Protein AF-A0A9X8VC67-F1 (afdb_monomer_lite)

Radius of gyration: 14.92 Å; chains: 1; bounding box: 34×18×43 Å

pLDDT: mean 92.7, std 4.18, range [76.88, 96.88]

Sequence (79 aa):
MTCNNDFNLAIKSKNSQGQLSLGGGLKSQLKVNGTDLGQGYSDVVGPSGKTFTLSSTLSGYTGATGVFQGSSVIILGLP

InterPro domains:
  IPR036937 Fimbrial-type adhesion domain superfamily [G3DSA:2.60.40.1090] (1-79)
  IPR057010 Fimbrial adhesin MrpH, C-terminal domain [PF24223] (1-77)

Secondary structure (DSSP, 8-state):
---SS-EEEEEEETTSS-EEEEETTEEEEEEETTEETTT-EEEEE-TT-----EEEEEES--SS-S-------EEEE--

Foldseek 3Di:
DEDAAKWWKKKAWPVLQCWWFQDQFKIWRKDKVNHGRSVIDIDIHYRVGDDIDIDIDIDGDGPDDDGTDTDTDMDIDTD

Structure (mmCIF, N/CA/C/O backbone):
data_AF-A0A9X8VC67-F1
#
_entry.id   AF-A0A9X8VC67-F1
#
loop_
_atom_site.group_PDB
_atom_site.id
_atom_site.type_symbol
_atom_site.label_atom_id
_atom_site.label_alt_id
_atom_site.label_comp_id
_atom_site.label_asym_id
_atom_site.label_entity_id
_atom_site.label_seq_id
_atom_site.pdbx_PDB_ins_code
_atom_site.Cartn_x
_atom_site.Cartn_y
_atom_site.Cartn_z
_atom_site.occupancy
_atom_site.B_iso_or_equiv
_atom_site.auth_seq_id
_atom_site.auth_comp_id
_atom_site.auth_asym_id
_atom_site.auth_atom_id
_atom_site.pdbx_PDB_model_num
ATOM 1 N N . MET A 1 1 ? -10.932 0.935 6.362 1.00 82.88 1 MET A N 1
ATOM 2 C CA . MET A 1 1 ? -10.668 0.107 7.557 1.00 82.88 1 MET A CA 1
ATOM 3 C C . MET A 1 1 ? -11.601 0.563 8.654 1.00 82.88 1 MET A C 1
ATOM 5 O O . MET A 1 1 ? -11.762 1.763 8.802 1.00 82.88 1 MET A O 1
ATOM 9 N N . THR A 1 2 ? -12.187 -0.364 9.399 1.00 90.56 2 THR A N 1
ATOM 10 C CA . THR A 1 2 ? -13.051 -0.097 10.556 1.00 90.56 2 THR A CA 1
ATOM 11 C C . THR A 1 2 ? -12.574 -0.950 11.723 1.00 90.56 2 THR A C 1
ATOM 13 O O . THR A 1 2 ? -12.216 -2.110 11.512 1.00 90.56 2 THR A O 1
ATOM 16 N N . CYS A 1 3 ? -12.594 -0.398 12.931 1.00 90.50 3 CYS A N 1
ATOM 17 C CA . CYS A 1 3 ? -12.221 -1.099 14.159 1.00 90.50 3 CYS A CA 1
ATOM 18 C C . CYS A 1 3 ? -13.365 -1.016 15.176 1.00 90.50 3 CYS A C 1
ATOM 20 O O . CYS A 1 3 ? -14.154 -0.083 15.135 1.00 90.50 3 CYS A O 1
ATOM 22 N N . ASN A 1 4 ? -13.484 -1.982 16.089 1.00 94.38 4 ASN A N 1
ATOM 23 C CA . ASN A 1 4 ? -14.537 -1.961 17.118 1.00 94.38 4 ASN A CA 1
ATOM 24 C C . ASN A 1 4 ? -14.266 -0.949 18.247 1.00 94.38 4 ASN A C 1
ATOM 26 O O . ASN A 1 4 ? -15.195 -0.56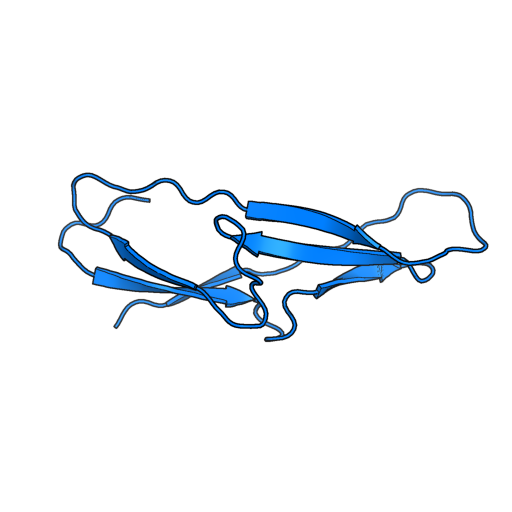0 18.944 1.00 94.38 4 ASN A O 1
ATOM 30 N N . ASN A 1 5 ? -13.011 -0.532 18.404 1.00 94.38 5 ASN A N 1
ATOM 31 C CA . ASN A 1 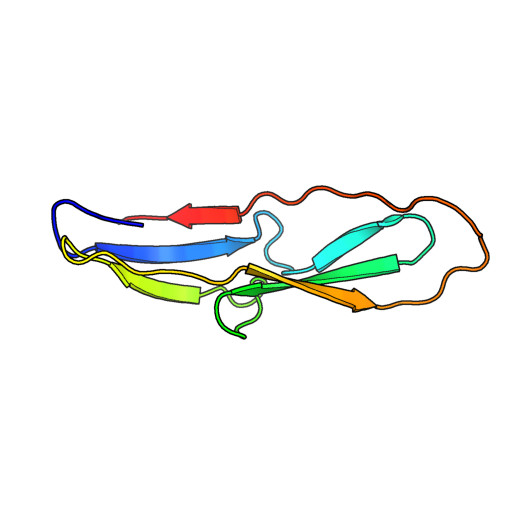5 ? -12.542 0.505 19.315 1.00 94.38 5 ASN A CA 1
ATOM 32 C C . ASN A 1 5 ? -11.504 1.359 18.587 1.00 94.38 5 ASN A C 1
ATOM 34 O O . ASN A 1 5 ? -11.059 0.997 17.495 1.00 94.38 5 ASN A O 1
ATOM 38 N N . ASP A 1 6 ? -11.097 2.459 19.208 1.00 95.62 6 ASP A N 1
ATOM 39 C CA . ASP A 1 6 ? -9.977 3.251 18.719 1.00 95.62 6 ASP A CA 1
ATOM 40 C C . ASP A 1 6 ? -8.661 2.498 18.951 1.00 95.62 6 ASP A C 1
ATOM 42 O O . ASP A 1 6 ? -8.268 2.239 20.089 1.00 95.62 6 ASP A O 1
ATOM 46 N N . PHE A 1 7 ? -7.964 2.165 17.865 1.00 95.88 7 PHE A N 1
ATOM 47 C CA . PHE A 1 7 ? -6.611 1.613 17.911 1.00 95.88 7 PHE A CA 1
ATOM 48 C C . PHE A 1 7 ? -5.629 2.535 17.210 1.00 95.88 7 PHE A C 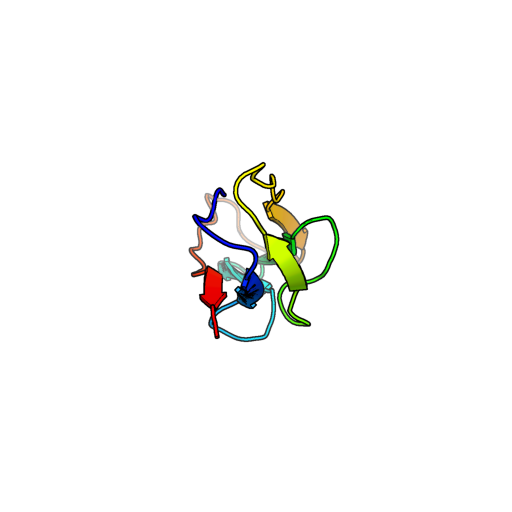1
ATOM 50 O O . PHE A 1 7 ? -5.933 3.104 16.160 1.00 95.88 7 PHE A O 1
ATOM 57 N N . ASN A 1 8 ? -4.415 2.617 17.752 1.00 95.75 8 ASN A N 1
ATOM 58 C CA . ASN A 1 8 ? -3.295 3.195 17.028 1.00 95.75 8 ASN A CA 1
ATOM 59 C C . ASN A 1 8 ? -2.794 2.172 16.003 1.00 95.75 8 ASN A C 1
ATOM 61 O O . ASN A 1 8 ? -2.150 1.187 16.357 1.00 95.75 8 ASN A O 1
ATOM 65 N N . LEU A 1 9 ? -3.135 2.383 14.739 1.00 95.62 9 LEU A N 1
ATOM 66 C CA . LEU A 1 9 ? -2.724 1.519 13.650 1.00 95.62 9 LEU A CA 1
ATOM 67 C C . LEU A 1 9 ? -1.375 1.987 13.112 1.00 95.62 9 LEU A C 1
ATOM 69 O O . LEU A 1 9 ? -1.257 3.116 12.645 1.00 95.62 9 LEU A O 1
ATOM 73 N N . ALA A 1 10 ? -0.401 1.082 13.062 1.00 95.25 10 ALA A N 1
ATOM 74 C CA . ALA A 1 10 ? 0.835 1.272 12.314 1.00 95.25 10 ALA A CA 1
ATOM 75 C C . ALA A 1 10 ? 0.752 0.582 10.943 1.00 95.25 10 ALA A C 1
ATOM 77 O O . ALA A 1 10 ? 0.467 -0.610 10.844 1.00 95.25 10 ALA A O 1
ATOM 78 N N . ILE A 1 11 ? 1.063 1.310 9.877 1.00 95.38 11 ILE A N 1
ATOM 79 C CA . ILE A 1 11 ? 1.114 0.831 8.497 1.00 95.38 11 ILE A CA 1
ATOM 80 C C . ILE A 1 11 ? 2.555 0.938 8.002 1.00 95.38 11 ILE A C 1
ATOM 82 O O . ILE A 1 11 ? 3.136 2.023 7.974 1.00 95.38 11 ILE A O 1
ATOM 86 N N . LYS A 1 12 ? 3.149 -0.182 7.588 1.00 93.94 12 LYS A N 1
ATOM 87 C CA . LYS A 1 12 ? 4.542 -0.217 7.113 1.00 93.94 12 LYS A CA 1
ATOM 88 C C . LYS A 1 12 ? 4.752 -1.212 5.984 1.00 93.94 12 LYS A C 1
ATOM 90 O O . LYS A 1 12 ? 4.055 -2.220 5.884 1.00 93.94 12 LYS A O 1
ATOM 95 N N . SER A 1 13 ? 5.749 -0.951 5.145 1.00 93.38 13 SER A N 1
ATOM 96 C CA . SER A 1 13 ? 6.233 -1.949 4.186 1.00 93.38 13 SER A CA 1
ATOM 97 C C . SER A 1 13 ? 6.963 -3.086 4.914 1.00 93.38 13 SER A C 1
ATOM 99 O O . SER A 1 13 ? 7.715 -2.839 5.855 1.00 93.38 13 SER A O 1
ATOM 101 N N . LYS A 1 14 ? 6.778 -4.343 4.484 1.00 89.94 14 LYS A N 1
ATOM 102 C CA . LYS A 1 14 ? 7.465 -5.501 5.096 1.00 89.94 14 LYS A CA 1
ATOM 103 C C . LYS A 1 14 ? 8.994 -5.400 5.023 1.00 89.94 14 LYS A C 1
ATOM 105 O O . LYS A 1 14 ? 9.675 -5.904 5.908 1.00 89.94 14 LYS A O 1
ATOM 110 N N . ASN A 1 15 ? 9.526 -4.781 3.970 1.00 84.69 15 ASN A N 1
ATOM 111 C CA . ASN A 1 15 ? 10.965 -4.608 3.773 1.00 84.69 15 ASN A CA 1
ATOM 112 C C . ASN A 1 15 ? 11.527 -3.332 4.422 1.00 84.69 15 ASN A C 1
ATOM 114 O O . ASN A 1 15 ? 12.723 -3.092 4.300 1.00 84.69 15 ASN A O 1
ATOM 118 N N . SER A 1 16 ? 10.688 -2.511 5.064 1.00 84.69 16 SER A N 1
ATOM 119 C CA . SER A 1 16 ? 11.064 -1.224 5.671 1.00 84.69 16 SER A CA 1
ATOM 120 C C . SER A 1 16 ? 11.732 -0.228 4.714 1.00 84.69 16 SER A C 1
ATOM 122 O O . SER A 1 16 ? 12.345 0.737 5.153 1.00 84.69 16 SER A O 1
ATOM 124 N N . GLN A 1 17 ? 11.632 -0.441 3.402 1.00 88.00 17 GLN A N 1
ATOM 125 C CA . GLN A 1 17 ? 12.231 0.443 2.398 1.00 88.00 17 GLN A CA 1
ATOM 126 C C . GLN A 1 17 ? 11.188 1.322 1.716 1.00 88.00 17 GLN A C 1
ATOM 128 O O . GLN A 1 17 ? 11.546 2.299 1.069 1.00 88.00 17 GLN A O 1
ATOM 133 N N . GLY A 1 18 ? 9.906 0.944 1.780 1.00 90.62 18 GLY A N 1
ATOM 134 C CA . GLY A 1 18 ? 8.847 1.610 1.020 1.00 90.62 18 GLY A CA 1
ATOM 135 C C . GLY A 1 18 ? 8.977 1.427 -0.491 1.00 90.62 18 GLY A C 1
ATOM 136 O O . GLY A 1 18 ? 8.146 1.923 -1.237 1.00 90.62 18 GLY A O 1
ATOM 137 N N . GLN A 1 19 ? 9.979 0.685 -0.961 1.00 92.94 19 GLN A N 1
ATOM 138 C CA . GLN A 1 19 ? 10.250 0.464 -2.374 1.00 92.94 19 GLN A CA 1
ATOM 139 C C . GLN A 1 19 ? 9.939 -0.972 -2.772 1.00 92.94 19 GLN A C 1
ATOM 141 O O . GLN A 1 19 ? 10.223 -1.922 -2.041 1.00 92.94 19 GLN A O 1
ATOM 146 N N . LEU A 1 20 ? 9.389 -1.121 -3.970 1.00 94.50 20 LEU A N 1
ATOM 147 C CA . LEU A 1 20 ? 9.124 -2.390 -4.627 1.00 94.50 20 LEU A CA 1
ATOM 148 C C . LEU A 1 20 ? 9.957 -2.477 -5.906 1.00 94.50 20 LEU A C 1
ATOM 150 O O . LEU A 1 20 ? 9.853 -1.603 -6.758 1.00 94.50 20 LEU A O 1
ATOM 154 N N . SER A 1 21 ? 10.758 -3.530 -6.066 1.00 93.38 21 SER A N 1
ATOM 155 C CA . SER A 1 21 ? 11.386 -3.833 -7.358 1.00 93.38 21 SER A CA 1
ATOM 156 C C . SER A 1 21 ? 10.348 -4.395 -8.330 1.00 93.38 21 SER A C 1
ATOM 158 O O . SER A 1 21 ? 9.568 -5.266 -7.949 1.00 93.38 21 SER A O 1
ATOM 160 N N . LEU A 1 22 ? 10.361 -3.918 -9.575 1.00 94.75 22 LEU A N 1
ATOM 161 C CA . LEU A 1 22 ? 9.499 -4.405 -10.662 1.00 94.75 22 LEU A CA 1
ATOM 162 C C . LEU A 1 22 ? 10.288 -5.181 -11.734 1.00 94.75 22 LEU A C 1
ATOM 164 O O . LEU A 1 22 ? 9.716 -5.648 -12.718 1.00 94.75 22 LEU A O 1
ATOM 168 N N . GLY A 1 23 ? 11.607 -5.313 -11.546 1.00 91.56 23 GLY A N 1
ATOM 169 C CA . GLY A 1 23 ? 12.530 -5.878 -12.530 1.00 91.56 23 GLY A CA 1
ATOM 170 C C . GLY A 1 23 ? 13.081 -4.837 -13.512 1.00 91.56 23 GLY A C 1
ATOM 171 O O . GLY A 1 23 ? 12.612 -3.705 -13.590 1.00 91.56 23 GLY A O 1
ATOM 172 N N . GLY A 1 24 ? 14.143 -5.207 -14.235 1.00 89.50 24 GLY A N 1
ATOM 173 C CA . GLY A 1 24 ? 14.708 -4.385 -15.315 1.00 89.50 24 GLY A CA 1
ATOM 174 C C . GLY A 1 24 ? 15.261 -3.016 -14.901 1.00 89.50 24 GLY A C 1
ATOM 175 O O . GLY A 1 24 ? 15.363 -2.147 -15.758 1.00 89.50 24 GLY A O 1
ATOM 176 N N . GLY A 1 25 ? 15.590 -2.810 -13.621 1.00 90.88 25 GLY A N 1
ATOM 177 C CA . GLY A 1 25 ? 16.045 -1.518 -13.086 1.00 90.88 25 GLY A CA 1
ATOM 178 C C . GLY A 1 25 ? 14.916 -0.582 -12.637 1.00 90.88 25 GLY A C 1
ATOM 179 O O . GLY A 1 25 ? 15.195 0.469 -12.058 1.00 90.88 25 GLY A O 1
ATOM 180 N N . LEU A 1 26 ? 13.654 -0.975 -12.836 1.00 94.56 26 LEU A N 1
ATOM 181 C CA . LEU A 1 26 ? 12.489 -0.217 -12.397 1.00 94.56 26 LEU A CA 1
ATOM 182 C C . LEU A 1 26 ? 12.111 -0.552 -10.957 1.00 94.56 26 LEU A C 1
ATOM 184 O O . LEU A 1 26 ? 12.122 -1.709 -10.517 1.00 94.56 26 LEU A O 1
ATOM 188 N N . LYS A 1 27 ? 11.725 0.489 -10.227 1.00 94.69 27 LYS A N 1
ATOM 189 C CA . LYS A 1 27 ? 11.210 0.404 -8.866 1.00 94.69 27 LYS A CA 1
ATOM 190 C C . LYS A 1 27 ? 9.916 1.197 -8.757 1.00 94.69 27 LYS A C 1
ATOM 192 O O . LYS A 1 27 ? 9.660 2.115 -9.525 1.00 94.69 27 LYS A O 1
ATOM 197 N N . SER A 1 28 ? 9.110 0.860 -7.767 1.00 95.31 28 SER A N 1
ATOM 198 C CA . SER A 1 28 ? 7.939 1.621 -7.365 1.00 95.31 28 SER A CA 1
ATOM 199 C C . SER A 1 28 ? 8.132 2.108 -5.936 1.00 95.31 28 SER A C 1
ATOM 201 O O . SER A 1 28 ? 8.256 1.287 -5.026 1.00 95.31 28 SER A O 1
ATOM 203 N N . GLN A 1 29 ? 8.096 3.421 -5.726 1.00 95.88 29 GLN A N 1
ATOM 204 C CA . GLN A 1 29 ? 7.977 3.999 -4.390 1.00 95.88 29 GLN A CA 1
ATOM 205 C C . GLN A 1 29 ? 6.525 3.888 -3.921 1.00 95.88 29 GLN A C 1
ATOM 207 O O . GLN A 1 29 ? 5.615 4.343 -4.612 1.00 95.88 29 GLN A O 1
ATOM 212 N N . LEU A 1 30 ? 6.312 3.287 -2.757 1.00 96.12 30 LEU A N 1
ATOM 213 C CA . LEU A 1 30 ? 5.005 3.070 -2.154 1.00 96.12 30 LEU A CA 1
ATOM 214 C C . LEU A 1 30 ? 4.758 4.104 -1.059 1.00 96.12 30 LEU A C 1
ATOM 216 O O . LEU A 1 30 ? 5.605 4.327 -0.190 1.00 96.12 30 LEU A O 1
ATOM 220 N N . LYS A 1 31 ? 3.576 4.713 -1.085 1.00 96.62 31 LYS A N 1
ATOM 221 C CA . LYS A 1 31 ? 3.148 5.699 -0.093 1.00 96.62 31 LYS A CA 1
ATOM 222 C C . LYS A 1 31 ? 1.752 5.383 0.414 1.00 96.62 31 LYS A C 1
ATOM 224 O O . LYS A 1 31 ? 0.921 4.888 -0.340 1.00 96.62 31 LYS A O 1
ATOM 229 N N . VAL A 1 32 ? 1.478 5.721 1.667 1.00 96.88 32 VAL A N 1
ATOM 230 C CA . VAL A 1 32 ? 0.125 5.741 2.229 1.00 96.88 32 VAL A CA 1
ATOM 231 C C . VAL A 1 32 ? -0.224 7.164 2.608 1.00 96.88 32 VAL A C 1
ATOM 233 O O . VAL A 1 32 ? 0.519 7.807 3.341 1.00 96.88 32 VAL A O 1
ATOM 236 N N . ASN A 1 33 ? -1.332 7.671 2.065 1.00 96.00 33 ASN A N 1
ATOM 237 C CA . ASN A 1 33 ? -1.774 9.055 2.267 1.00 96.00 33 ASN A CA 1
ATOM 238 C C . ASN A 1 33 ? -0.660 10.088 1.981 1.00 96.00 33 ASN A C 1
ATOM 240 O O . ASN A 1 33 ? -0.575 11.126 2.627 1.00 96.00 33 ASN A O 1
ATOM 244 N N . GLY A 1 34 ? 0.221 9.790 1.018 1.00 95.31 34 GLY A N 1
ATOM 245 C CA . GLY A 1 34 ? 1.366 10.634 0.658 1.00 95.31 34 GLY A CA 1
ATOM 246 C C . GLY A 1 34 ? 2.647 10.395 1.472 1.00 95.31 34 GLY A C 1
ATOM 247 O O . GLY A 1 34 ? 3.716 10.809 1.019 1.00 95.31 34 GLY A O 1
ATOM 248 N N . THR A 1 35 ? 2.581 9.673 2.593 1.00 95.94 35 THR A N 1
ATOM 249 C CA . THR A 1 35 ? 3.741 9.323 3.428 1.00 95.94 35 THR A CA 1
ATOM 250 C C . THR A 1 35 ? 4.432 8.066 2.919 1.00 95.94 35 THR A C 1
ATOM 252 O O . THR A 1 35 ? 3.780 7.074 2.602 1.00 95.94 35 THR A O 1
ATOM 255 N N . ASP A 1 36 ? 5.762 8.093 2.854 1.00 94.25 36 ASP A N 1
ATOM 256 C CA . ASP A 1 36 ? 6.574 6.952 2.433 1.00 94.25 36 ASP A CA 1
ATOM 257 C C . ASP A 1 36 ? 6.441 5.764 3.400 1.00 94.25 36 ASP A C 1
ATOM 259 O O . ASP A 1 36 ? 6.706 5.875 4.597 1.00 94.25 36 ASP A O 1
ATOM 263 N N . LEU A 1 37 ? 6.082 4.594 2.868 1.00 94.25 37 LEU A N 1
ATOM 264 C CA . LEU A 1 37 ? 5.937 3.365 3.649 1.00 94.25 37 LEU A CA 1
ATOM 265 C C . LEU A 1 37 ? 7.256 2.778 4.175 1.00 94.25 37 LEU A C 1
ATOM 267 O O . LEU A 1 37 ? 7.220 1.814 4.948 1.00 94.25 37 LEU A O 1
ATOM 271 N N . GLY A 1 38 ? 8.405 3.309 3.755 1.00 90.44 38 GLY A N 1
ATOM 272 C CA . GLY A 1 38 ? 9.706 3.042 4.367 1.00 90.44 38 GLY A CA 1
ATOM 273 C C . GLY A 1 38 ? 9.877 3.753 5.709 1.00 90.44 38 GLY A C 1
ATOM 274 O O . GLY A 1 38 ? 10.501 3.206 6.609 1.00 90.44 38 GLY A O 1
ATOM 275 N N . GLN A 1 39 ? 9.257 4.926 5.877 1.00 92.31 39 GLN A N 1
ATOM 276 C CA . GLN A 1 39 ? 9.219 5.652 7.155 1.00 92.31 39 GLN A CA 1
ATOM 277 C C . GLN A 1 39 ? 8.123 5.121 8.089 1.00 92.31 39 GLN A C 1
ATOM 279 O O . GLN A 1 39 ? 8.169 5.325 9.300 1.00 92.31 39 GLN A O 1
ATOM 284 N N . GLY A 1 40 ? 7.148 4.412 7.516 1.00 92.81 40 GLY A N 1
ATOM 285 C CA . GLY A 1 40 ? 5.942 3.996 8.213 1.00 92.81 40 GLY A CA 1
ATOM 286 C C . GLY A 1 40 ? 4.924 5.130 8.312 1.00 92.81 40 GLY A C 1
ATOM 287 O O . GLY A 1 40 ? 5.218 6.306 8.102 1.00 92.81 40 GLY A O 1
ATOM 288 N N . TYR A 1 41 ? 3.689 4.754 8.599 1.00 95.88 41 TYR A N 1
ATOM 289 C CA . TYR A 1 41 ? 2.575 5.668 8.784 1.00 95.88 41 TYR A CA 1
ATOM 290 C C . TYR A 1 41 ? 1.755 5.190 9.975 1.00 95.88 41 TYR A C 1
ATOM 292 O O . TYR A 1 41 ? 1.474 3.998 10.068 1.00 95.88 41 TYR A O 1
ATOM 300 N N . SER A 1 42 ? 1.354 6.098 10.858 1.00 95.56 42 SER A N 1
ATOM 301 C CA . SER A 1 42 ? 0.501 5.757 11.994 1.00 95.56 42 SER A CA 1
ATOM 302 C C . SER A 1 42 ? -0.687 6.695 12.065 1.00 95.56 42 SER A C 1
ATOM 304 O O . SER A 1 42 ? -0.542 7.896 11.841 1.00 95.56 42 SER A O 1
ATOM 306 N N . ASP A 1 43 ? -1.853 6.144 12.380 1.00 96.06 43 ASP A N 1
ATOM 307 C CA . ASP A 1 43 ? -3.069 6.914 12.612 1.00 96.06 43 ASP A CA 1
ATOM 308 C C . ASP A 1 43 ? -4.024 6.135 13.530 1.00 96.06 43 ASP A C 1
ATOM 310 O O . ASP A 1 43 ? -3.971 4.907 13.614 1.00 96.06 43 ASP A O 1
ATOM 314 N N . VAL A 1 44 ? -4.919 6.845 14.211 1.00 96.06 44 VAL A N 1
ATOM 315 C CA . VAL A 1 44 ? -5.966 6.239 15.037 1.00 96.06 44 VAL A CA 1
ATOM 316 C C . VAL A 1 44 ? -7.143 5.843 14.154 1.00 96.06 44 VAL A C 1
ATOM 318 O O . VAL A 1 44 ? -7.675 6.681 13.422 1.00 96.06 44 VAL A O 1
ATOM 321 N N . VAL A 1 45 ? -7.574 4.585 14.229 1.00 96.06 45 VAL A N 1
ATOM 322 C CA . VAL A 1 45 ? -8.747 4.072 13.508 1.00 96.06 45 VAL A CA 1
ATOM 323 C C . VAL A 1 45 ? -9.756 3.535 14.507 1.00 96.06 45 VAL A C 1
ATOM 325 O O . VAL A 1 45 ? -9.418 2.694 15.333 1.00 96.06 45 VAL A O 1
ATOM 328 N N . GLY A 1 46 ? -10.992 4.013 14.390 1.00 96.00 46 GLY A N 1
ATOM 329 C CA . GLY A 1 46 ? -12.106 3.642 15.253 1.00 96.00 46 GLY A CA 1
ATOM 330 C C . GLY A 1 46 ? -13.306 3.066 14.496 1.00 96.00 46 GLY A C 1
ATOM 331 O O . GLY A 1 46 ? -13.197 2.723 13.308 1.00 96.00 46 GLY A O 1
ATOM 332 N N . PRO A 1 47 ? -14.478 3.016 15.152 1.00 96.56 47 PRO A N 1
ATOM 333 C CA . PRO A 1 47 ? -15.731 2.521 14.572 1.00 96.56 47 PRO A CA 1
ATOM 334 C C . PRO A 1 47 ? -16.235 3.309 13.363 1.00 96.56 47 PRO A C 1
ATOM 336 O O . PRO A 1 47 ? -16.852 2.728 12.474 1.00 96.56 47 PRO A O 1
ATOM 339 N N . SER A 1 48 ? -15.933 4.609 13.286 1.00 95.94 48 SER A N 1
ATOM 340 C CA . SER A 1 48 ? -16.244 5.444 12.114 1.00 95.94 48 SER A CA 1
ATOM 341 C C . SER A 1 48 ? -15.494 5.006 10.855 1.00 95.94 48 SER A C 1
ATOM 343 O O . SER A 1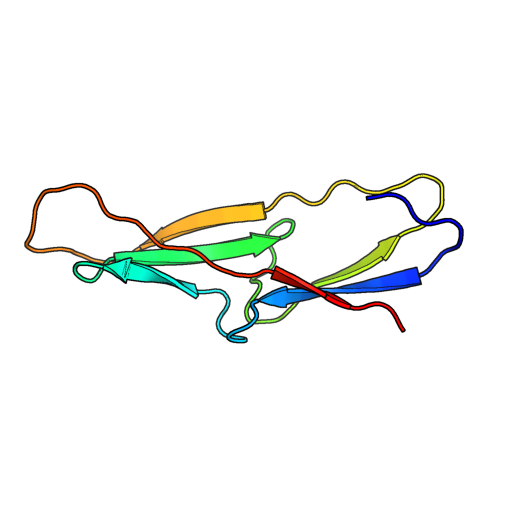 48 ? -15.912 5.305 9.737 1.00 95.94 48 SER A O 1
ATOM 345 N N . GLY A 1 49 ? -14.398 4.272 11.041 1.00 94.06 49 GLY A N 1
ATOM 346 C CA . GLY A 1 49 ? -13.508 3.847 9.987 1.00 94.06 49 GLY A CA 1
ATOM 347 C C . GLY A 1 49 ? -12.713 4.984 9.353 1.00 94.06 49 GLY A C 1
ATOM 348 O O . GLY A 1 49 ? -13.004 6.170 9.482 1.00 94.06 49 GLY A O 1
ATOM 349 N N . LYS A 1 50 ? -11.655 4.592 8.649 1.00 96.12 50 LYS A N 1
ATOM 350 C CA . LYS A 1 50 ? -10.811 5.483 7.854 1.00 96.12 50 LYS A CA 1
ATOM 351 C C . LYS A 1 50 ? -10.424 4.832 6.538 1.00 96.12 50 LYS A C 1
ATOM 353 O O . LYS A 1 50 ? -10.248 3.610 6.450 1.00 96.12 50 LYS A O 1
ATOM 358 N N . THR A 1 51 ? -10.267 5.666 5.519 1.00 95.94 51 THR A N 1
ATOM 359 C CA . THR A 1 51 ? -9.745 5.265 4.213 1.00 95.94 51 THR A CA 1
ATOM 360 C C . THR A 1 51 ? -8.275 5.637 4.127 1.00 95.94 51 THR A C 1
ATOM 362 O O . THR A 1 51 ? -7.888 6.761 4.439 1.00 95.94 51 THR A O 1
ATOM 365 N N . PHE A 1 52 ? -7.464 4.686 3.673 1.00 95.94 52 PHE A N 1
ATOM 366 C CA . PHE A 1 52 ? -6.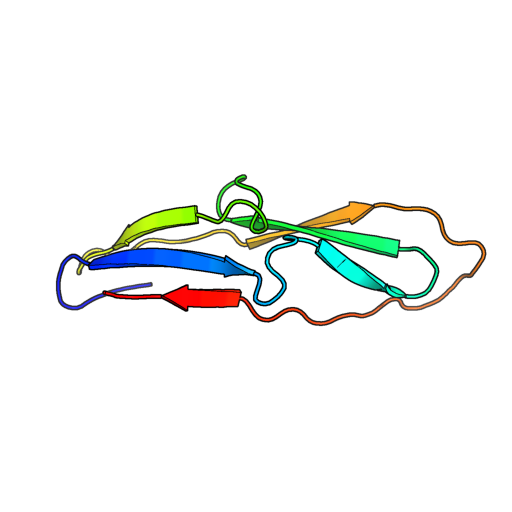048 4.885 3.397 1.00 95.94 52 PHE A CA 1
ATOM 367 C C . PHE A 1 52 ? -5.819 4.710 1.902 1.00 95.94 52 PHE A C 1
ATOM 369 O O . PHE A 1 52 ? -6.254 3.716 1.321 1.00 95.94 52 PHE A O 1
ATOM 376 N N . THR A 1 53 ? -5.136 5.667 1.285 1.00 96.50 53 THR A N 1
ATOM 377 C CA . THR A 1 53 ? -4.788 5.606 -0.135 1.00 96.50 53 THR A CA 1
ATOM 378 C C . THR A 1 53 ? -3.371 5.084 -0.274 1.00 96.50 53 THR A C 1
ATOM 380 O O . THR A 1 53 ? -2.424 5.784 0.084 1.00 96.50 53 THR A O 1
ATOM 383 N N . LEU A 1 54 ? -3.229 3.868 -0.802 1.00 95.38 54 LEU A N 1
ATOM 384 C CA . LEU A 1 54 ? -1.944 3.333 -1.240 1.00 95.38 54 LEU A CA 1
ATOM 385 C C . LEU A 1 54 ? -1.643 3.869 -2.640 1.00 95.38 54 LEU A C 1
ATOM 387 O O . LEU A 1 54 ? -2.405 3.624 -3.573 1.00 95.38 54 LEU A O 1
ATOM 391 N N . SER A 1 55 ? -0.527 4.570 -2.793 1.00 96.12 55 SER A N 1
ATOM 392 C CA . SER A 1 55 ? -0.036 5.008 -4.095 1.00 96.12 55 SER A CA 1
ATOM 393 C C . SER A 1 55 ? 1.316 4.386 -4.418 1.00 96.12 55 SER A C 1
ATOM 395 O O . SER A 1 55 ? 2.118 4.072 -3.538 1.00 96.12 55 SER A O 1
ATOM 397 N N . SER A 1 56 ? 1.537 4.186 -5.714 1.00 95.38 56 SER A N 1
ATOM 398 C CA . SER A 1 56 ? 2.756 3.649 -6.305 1.00 95.38 56 SER A CA 1
ATOM 399 C C . SER A 1 56 ? 3.265 4.664 -7.322 1.00 95.38 56 SER A C 1
ATOM 401 O O . SER A 1 56 ? 2.519 5.106 -8.195 1.00 95.38 56 SER A O 1
ATOM 403 N N . THR A 1 57 ? 4.523 5.072 -7.189 1.00 95.81 57 THR A N 1
ATOM 404 C CA . THR A 1 57 ? 5.188 5.960 -8.146 1.00 95.81 57 THR A CA 1
ATOM 405 C C . THR A 1 57 ? 6.357 5.223 -8.775 1.00 95.81 57 THR A C 1
ATOM 407 O O . THR A 1 57 ? 7.320 4.879 -8.086 1.00 95.81 57 THR A O 1
ATOM 410 N N . LEU A 1 58 ? 6.258 4.971 -10.081 1.00 94.81 58 LEU A N 1
ATOM 411 C CA . LEU A 1 58 ? 7.307 4.333 -10.870 1.00 94.81 58 LEU A CA 1
ATOM 412 C C . LEU A 1 58 ? 8.551 5.229 -10.935 1.00 94.81 58 LEU A C 1
ATOM 414 O O . LEU A 1 58 ? 8.447 6.434 -11.158 1.00 94.81 58 LEU A O 1
ATOM 418 N N . SER A 1 59 ? 9.726 4.635 -10.763 1.00 92.69 59 SER A N 1
ATOM 419 C CA . SER A 1 59 ? 11.019 5.299 -10.895 1.00 92.69 59 SER A CA 1
ATOM 420 C C . SER A 1 59 ? 12.085 4.347 -11.437 1.00 92.69 59 SER A C 1
ATOM 422 O O . SER A 1 59 ? 11.949 3.121 -11.390 1.00 92.69 59 SER A O 1
ATOM 424 N N . GLY A 1 60 ? 13.168 4.929 -11.950 1.00 90.38 60 GLY A N 1
ATOM 425 C CA . GLY A 1 60 ? 14.294 4.202 -12.529 1.00 90.38 60 GLY A CA 1
ATOM 426 C C . GLY A 1 60 ? 14.337 4.279 -14.051 1.00 90.38 60 GLY A C 1
ATOM 427 O O . GLY A 1 60 ? 13.541 4.963 -14.690 1.00 90.38 60 GLY A O 1
ATOM 428 N N . TYR A 1 61 ? 15.312 3.575 -14.613 1.00 88.06 61 TYR A N 1
ATOM 429 C CA . TYR A 1 61 ? 15.538 3.456 -16.046 1.00 88.06 61 TYR A CA 1
ATOM 430 C C . TYR A 1 61 ? 15.694 1.980 -16.389 1.00 88.06 61 TYR A C 1
ATOM 432 O O . TYR A 1 61 ? 16.304 1.225 -15.629 1.00 88.06 61 TYR A O 1
ATOM 440 N N . THR A 1 62 ? 15.159 1.579 -17.537 1.00 82.19 62 THR A N 1
ATOM 441 C CA . THR A 1 62 ? 15.321 0.231 -18.067 1.00 8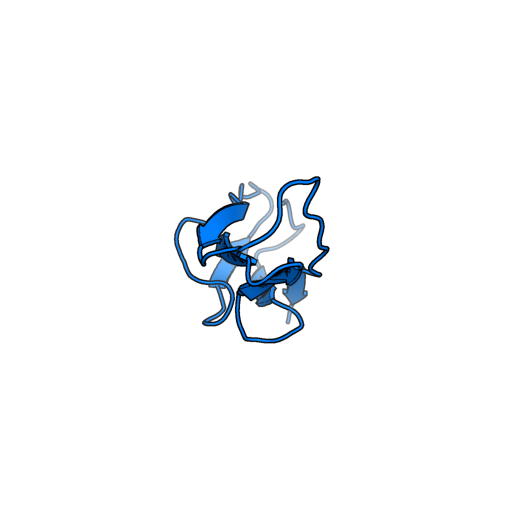2.19 62 THR A CA 1
ATOM 442 C C . THR A 1 62 ? 15.871 0.294 -19.484 1.00 82.19 62 THR A C 1
ATOM 444 O O . THR A 1 62 ? 15.465 1.138 -20.277 1.00 82.19 62 THR A O 1
ATOM 447 N N . GLY A 1 63 ? 16.806 -0.603 -19.799 1.00 80.94 63 GLY A N 1
ATOM 448 C CA . GLY A 1 63 ? 17.270 -0.830 -21.171 1.00 80.94 63 GLY A CA 1
ATOM 449 C C . GLY A 1 63 ? 16.419 -1.850 -21.933 1.00 80.94 63 GLY A C 1
ATOM 450 O O . GLY A 1 63 ? 16.766 -2.203 -23.055 1.00 80.94 63 GLY A O 1
ATOM 451 N N . ALA A 1 64 ? 15.349 -2.364 -21.322 1.00 79.81 64 ALA A N 1
ATOM 452 C CA . ALA A 1 64 ? 14.509 -3.417 -21.876 1.00 79.81 64 ALA A CA 1
ATOM 453 C C . ALA A 1 64 ? 13.066 -2.933 -22.071 1.00 79.81 64 ALA A C 1
ATOM 455 O O . ALA A 1 64 ? 12.580 -2.061 -21.355 1.00 79.81 64 ALA A O 1
ATOM 456 N N . THR A 1 65 ? 12.362 -3.534 -23.028 1.00 87.88 65 THR A N 1
ATOM 457 C CA . THR A 1 65 ? 10.921 -3.339 -23.232 1.00 87.88 65 THR A CA 1
ATOM 458 C C . THR A 1 65 ? 10.175 -4.582 -22.751 1.00 87.88 65 THR A C 1
ATOM 460 O O . THR A 1 65 ? 10.680 -5.697 -22.878 1.00 87.88 65 THR A O 1
ATOM 463 N N . GLY A 1 66 ? 8.992 -4.408 -22.161 1.00 89.31 66 GLY A N 1
ATOM 464 C CA . GLY A 1 66 ? 8.193 -5.534 -21.679 1.00 89.31 66 GLY A CA 1
ATOM 465 C C . GLY A 1 66 ? 7.251 -5.184 -20.534 1.00 89.31 66 GLY A C 1
ATOM 466 O O . GLY A 1 66 ? 7.059 -4.017 -20.191 1.00 89.31 66 GLY A O 1
ATOM 467 N N . VAL A 1 67 ? 6.658 -6.226 -19.949 1.00 91.38 67 VAL A N 1
ATOM 468 C CA . VAL A 1 67 ? 5.816 -6.128 -18.753 1.00 91.38 67 VAL A CA 1
ATOM 469 C C . VAL A 1 67 ? 6.696 -6.256 -17.517 1.00 91.38 67 VAL A C 1
ATOM 471 O O . VAL A 1 67 ? 7.402 -7.248 -17.344 1.00 91.38 67 VAL A O 1
ATOM 474 N N . PHE A 1 68 ? 6.622 -5.256 -16.645 1.00 92.75 68 PHE A N 1
ATOM 475 C CA . PHE A 1 68 ? 7.322 -5.232 -15.367 1.00 92.75 68 PHE A CA 1
ATOM 476 C C . PHE A 1 68 ? 6.318 -5.454 -14.248 1.00 92.75 68 PHE A C 1
ATOM 478 O O . PHE A 1 68 ? 5.268 -4.814 -14.207 1.00 92.75 68 PHE A O 1
ATOM 485 N N . GLN A 1 69 ? 6.636 -6.371 -13.344 1.00 93.31 69 GLN A N 1
ATOM 486 C CA . GLN A 1 69 ? 5.723 -6.794 -12.294 1.00 93.31 69 GLN A CA 1
ATOM 487 C C . GLN A 1 69 ? 6.480 -7.026 -10.994 1.00 93.31 69 GLN A C 1
ATOM 489 O O . GLN A 1 69 ? 7.622 -7.480 -10.979 1.00 93.31 69 GLN A O 1
ATOM 494 N N . GLY A 1 70 ? 5.815 -6.721 -9.889 1.00 92.00 70 GLY A N 1
ATOM 495 C CA . GLY A 1 70 ? 6.325 -6.955 -8.552 1.00 92.00 70 GLY A CA 1
ATOM 496 C C . GLY A 1 70 ? 5.182 -6.955 -7.550 1.00 92.00 70 GLY A C 1
ATOM 497 O O . GLY A 1 70 ? 4.099 -6.436 -7.816 1.00 92.00 70 GLY A O 1
ATOM 498 N N . SER A 1 71 ? 5.434 -7.531 -6.383 1.00 93.00 71 SER A N 1
ATOM 499 C CA . SER A 1 71 ? 4.487 -7.570 -5.273 1.00 93.00 71 SER A CA 1
ATOM 500 C C . SER A 1 71 ? 5.146 -7.081 -3.992 1.00 93.00 71 SER A C 1
ATOM 502 O O . SER A 1 71 ? 6.287 -7.445 -3.705 1.00 93.00 71 SER A O 1
ATOM 504 N N . SER A 1 72 ? 4.408 -6.322 -3.188 1.00 92.12 72 SER A N 1
ATOM 505 C CA . SER A 1 72 ? 4.825 -5.925 -1.844 1.00 92.12 72 SER A CA 1
ATOM 506 C C . SER A 1 72 ? 3.764 -6.317 -0.826 1.00 92.12 72 SER A C 1
ATOM 508 O O . SER A 1 72 ? 2.576 -6.361 -1.140 1.00 92.12 72 SER A O 1
ATOM 510 N N . VAL A 1 73 ? 4.202 -6.587 0.402 1.00 92.94 73 VAL A N 1
ATOM 511 C CA . VAL A 1 73 ? 3.321 -6.840 1.543 1.00 92.94 73 VAL A CA 1
ATOM 512 C C . VAL A 1 73 ? 3.333 -5.610 2.438 1.00 92.94 73 VAL A C 1
ATOM 514 O O . VAL A 1 73 ? 4.397 -5.170 2.887 1.00 92.94 73 VAL A O 1
ATOM 517 N N . ILE A 1 74 ? 2.143 -5.082 2.711 1.00 93.50 74 ILE A N 1
ATOM 518 C CA . ILE A 1 74 ? 1.926 -4.022 3.693 1.00 93.50 74 ILE A CA 1
ATOM 519 C C . ILE A 1 74 ? 1.493 -4.670 5.002 1.00 93.50 74 ILE A C 1
ATOM 521 O O . ILE A 1 74 ? 0.566 -5.476 5.028 1.00 93.50 74 ILE A O 1
ATOM 525 N N . ILE A 1 75 ? 2.189 -4.331 6.080 1.00 93.31 75 ILE A N 1
ATOM 526 C CA . ILE A 1 75 ? 1.882 -4.800 7.425 1.00 93.31 75 ILE A CA 1
ATOM 527 C C . ILE A 1 75 ? 1.008 -3.751 8.101 1.00 93.31 75 ILE A C 1
ATOM 529 O O . ILE A 1 75 ? 1.366 -2.573 8.142 1.00 93.31 75 ILE A O 1
ATOM 533 N N . LEU A 1 76 ? -0.109 -4.219 8.648 1.00 94.38 76 LEU A N 1
ATOM 534 C CA . LEU A 1 76 ? -1.001 -3.478 9.526 1.00 94.38 76 LEU A CA 1
ATOM 535 C C . LEU A 1 76 ? -0.757 -3.987 10.948 1.00 94.38 76 LEU A C 1
ATOM 537 O O . LEU A 1 76 ? -1.062 -5.138 11.252 1.00 94.38 76 LEU A O 1
ATOM 541 N N . GLY A 1 77 ? -0.122 -3.167 11.777 1.00 92.31 77 GLY A N 1
ATOM 542 C CA . GLY A 1 77 ? 0.169 -3.467 13.173 1.00 92.31 77 GLY A CA 1
ATOM 543 C C . GLY A 1 77 ? -0.831 -2.778 14.089 1.00 92.31 77 GLY A C 1
ATOM 544 O O . GLY A 1 77 ? -1.034 -1.572 13.972 1.00 92.31 77 GLY A O 1
ATOM 545 N N . LEU A 1 78 ? -1.421 -3.548 14.996 1.00 89.50 78 LEU A N 1
ATOM 546 C CA . LEU A 1 78 ? -2.207 -3.056 16.124 1.00 89.50 78 LEU A CA 1
ATOM 547 C C . LEU A 1 78 ? -1.420 -3.337 17.420 1.00 89.50 78 LEU A C 1
ATOM 549 O O . LEU A 1 78 ? -0.612 -4.273 17.416 1.00 89.50 78 LEU A O 1
ATOM 553 N N . PRO A 1 79 ? -1.596 -2.522 18.473 1.00 76.88 79 PRO A N 1
ATOM 554 C CA . PRO A 1 79 ? -1.038 -2.794 19.795 1.00 76.88 79 PRO A CA 1
ATOM 555 C C . PRO A 1 79 ? -1.621 -4.062 20.430 1.00 76.88 79 PRO A C 1
ATOM 557 O O . PRO A 1 79 ? -2.771 -4.429 20.090 1.00 76.88 79 PRO A O 1
#

Organism: Serratia marcescens (NCBI:txid615)